Protein AF-A0A1V3X9F3-F1 (afdb_monomer)

Solvent-accessible surface area (backbone atoms only — not comparable to full-atom values): 4296 Å² total; per-residue (Å²): 107,55,84,79,36,71,48,98,90,37,48,35,42,68,73,52,29,66,71,53,42,54,48,52,38,52,58,39,12,52,52,41,31,52,52,54,54,71,71,49,86,61,68,91,75,62,46,71,67,64,75,66,54,68,52,73,65,22,44,52,53,14,48,54,50,53,31,50,74,71,70,57,61,132

Structure (mmCIF, N/CA/C/O backbone):
data_AF-A0A1V3X9F3-F1
#
_entry.id   AF-A0A1V3X9F3-F1
#
loop_
_atom_site.group_PDB
_atom_site.id
_atom_site.type_symbol
_atom_site.label_atom_id
_atom_site.label_alt_id
_atom_site.label_comp_id
_atom_site.label_asym_id
_atom_site.label_entity_id
_atom_site.label_seq_id
_atom_site.pdbx_PDB_ins_code
_atom_site.Cartn_x
_atom_site.Cartn_y
_atom_site.Cartn_z
_atom_site.occupancy
_atom_site.B_iso_or_equiv
_atom_site.auth_seq_id
_atom_site.auth_comp_id
_atom_site.auth_asym_id
_atom_site.auth_atom_id
_atom_site.pdbx_PDB_model_num
ATOM 1 N N . MET A 1 1 ? 10.601 -12.344 -9.587 1.00 62.88 1 MET A N 1
ATOM 2 C CA . MET A 1 1 ? 11.047 -11.174 -8.786 1.00 62.88 1 MET A CA 1
ATOM 3 C C . MET A 1 1 ? 11.513 -10.035 -9.698 1.00 62.88 1 MET A C 1
ATOM 5 O O . MET A 1 1 ? 11.953 -10.298 -10.807 1.00 62.88 1 MET A O 1
ATOM 9 N N . LEU A 1 2 ? 11.447 -8.764 -9.270 1.00 62.06 2 LEU A N 1
ATOM 10 C CA . LEU A 1 2 ? 11.800 -7.605 -10.125 1.00 62.06 2 LEU A CA 1
ATOM 11 C C . LEU A 1 2 ? 13.245 -7.599 -10.645 1.00 62.06 2 LEU A C 1
ATOM 13 O O . LEU A 1 2 ? 13.509 -7.038 -11.704 1.00 62.06 2 LEU A O 1
ATOM 17 N N . HIS A 1 3 ? 14.174 -8.219 -9.917 1.00 62.66 3 HIS A N 1
ATOM 18 C CA . HIS A 1 3 ? 15.561 -8.364 -10.359 1.00 62.66 3 HIS A CA 1
ATOM 19 C C . HIS A 1 3 ? 15.725 -9.404 -11.485 1.00 62.66 3 HIS A C 1
ATOM 21 O O . HIS A 1 3 ? 16.710 -9.364 -12.210 1.00 62.66 3 HIS A O 1
ATOM 27 N N . GLU A 1 4 ? 14.753 -10.303 -11.659 1.00 66.06 4 GLU A N 1
ATOM 28 C CA . GLU A 1 4 ? 14.765 -11.372 -12.670 1.00 66.06 4 GLU A CA 1
ATOM 29 C C . GLU A 1 4 ? 14.075 -10.939 -13.971 1.00 66.06 4 GLU A C 1
ATOM 31 O O . GLU A 1 4 ? 14.138 -11.645 -14.974 1.00 66.06 4 GLU A O 1
ATOM 36 N N . ARG A 1 5 ? 13.396 -9.783 -13.972 1.00 70.94 5 ARG A N 1
ATOM 37 C CA . ARG A 1 5 ? 12.596 -9.315 -15.106 1.00 70.94 5 ARG A CA 1
ATOM 38 C C . ARG A 1 5 ? 13.283 -8.174 -15.839 1.00 70.94 5 ARG A C 1
ATOM 40 O O . ARG A 1 5 ? 13.810 -7.253 -15.223 1.00 70.94 5 ARG A O 1
ATOM 47 N N . THR A 1 6 ? 13.215 -8.192 -17.166 1.00 72.38 6 THR A N 1
ATOM 48 C CA . THR A 1 6 ? 13.718 -7.117 -18.029 1.00 72.38 6 THR A CA 1
ATOM 49 C C . THR A 1 6 ? 12.547 -6.359 -18.652 1.00 72.38 6 THR A C 1
ATOM 51 O O . THR A 1 6 ? 11.655 -6.958 -19.244 1.00 72.38 6 THR A O 1
ATOM 54 N N . LEU A 1 7 ? 12.553 -5.031 -18.546 1.00 71.12 7 LEU A N 1
ATOM 55 C CA . LEU A 1 7 ? 11.613 -4.126 -19.208 1.00 71.12 7 LEU A CA 1
ATOM 56 C C . LEU A 1 7 ? 12.415 -3.203 -20.122 1.00 71.12 7 LEU A C 1
ATOM 58 O O . LEU A 1 7 ? 13.426 -2.649 -19.708 1.00 71.12 7 LEU A O 1
ATOM 62 N N . ARG A 1 8 ? 11.993 -3.035 -21.381 1.00 71.31 8 ARG A N 1
ATOM 63 C CA . ARG A 1 8 ? 12.668 -2.143 -22.351 1.00 71.31 8 ARG A CA 1
AT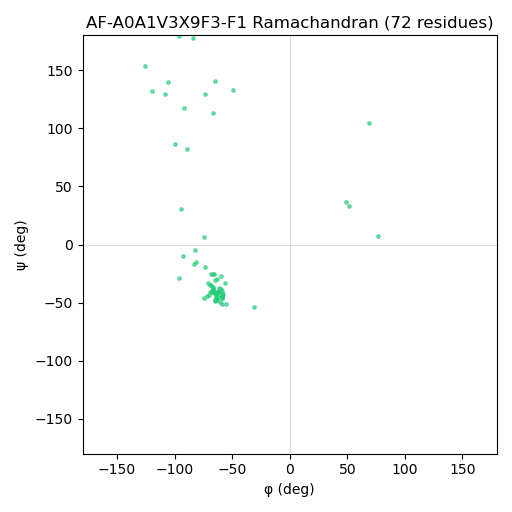OM 64 C C . ARG A 1 8 ? 14.199 -2.345 -22.424 1.00 71.31 8 ARG A C 1
ATOM 66 O O . ARG A 1 8 ? 14.948 -1.382 -22.552 1.00 71.31 8 ARG A O 1
ATOM 73 N N . GLY A 1 9 ? 14.663 -3.592 -22.298 1.00 77.44 9 GLY A N 1
ATOM 74 C CA . GLY A 1 9 ? 16.089 -3.945 -22.353 1.00 77.44 9 GLY A CA 1
ATOM 75 C C . GLY A 1 9 ? 16.907 -3.639 -21.091 1.00 77.44 9 GLY A C 1
ATOM 76 O O . GLY A 1 9 ? 18.124 -3.790 -21.122 1.00 77.44 9 GLY A O 1
ATOM 77 N N . ARG A 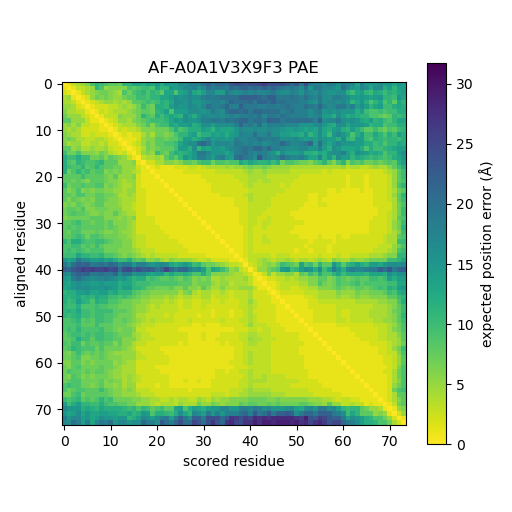1 10 ? 16.280 -3.225 -19.982 1.00 72.81 10 ARG A N 1
ATOM 78 C CA . ARG A 1 10 ? 16.941 -2.993 -18.685 1.00 72.81 10 ARG A CA 1
ATOM 79 C C . ARG A 1 10 ? 16.260 -3.796 -17.574 1.00 72.81 10 ARG A C 1
ATOM 81 O O . ARG A 1 10 ? 15.070 -4.090 -17.705 1.00 72.81 10 ARG A O 1
ATOM 88 N N . PRO A 1 11 ? 16.959 -4.157 -16.484 1.00 75.62 11 PRO A N 1
ATOM 89 C CA . PRO A 1 11 ? 16.315 -4.746 -15.315 1.00 75.62 11 PRO A CA 1
ATOM 90 C C . PRO A 1 11 ? 15.107 -3.906 -14.882 1.00 75.62 11 PRO A C 1
ATOM 92 O O . PRO A 1 11 ? 15.188 -2.680 -14.798 1.00 75.62 11 PRO A O 1
ATOM 95 N N . ALA A 1 12 ? 13.973 -4.551 -14.620 1.00 73.06 12 ALA A N 1
ATOM 96 C CA . ALA A 1 12 ? 12.733 -3.893 -14.212 1.00 73.06 12 ALA A CA 1
ATOM 97 C C . ALA A 1 12 ? 12.943 -3.030 -12.957 1.00 73.06 12 ALA A C 1
ATOM 99 O O . ALA A 1 12 ? 12.370 -1.947 -12.823 1.00 73.06 12 ALA A O 1
ATOM 100 N N . LEU A 1 13 ? 13.849 -3.488 -12.095 1.00 70.12 13 LEU A N 1
ATOM 101 C CA . LEU A 1 13 ? 14.330 -2.790 -10.917 1.00 70.12 13 LEU A CA 1
ATOM 102 C C . LEU A 1 13 ? 14.974 -1.419 -11.226 1.00 70.12 13 LEU A C 1
ATOM 104 O O . LEU A 1 13 ? 14.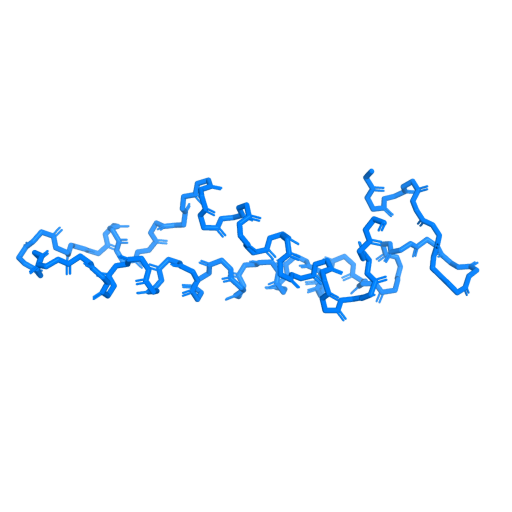705 -0.447 -10.520 1.00 70.12 13 LEU A O 1
ATOM 108 N N . ASP A 1 14 ? 15.751 -1.299 -12.308 1.00 70.12 14 ASP A N 1
ATOM 109 C CA . ASP A 1 14 ? 16.398 -0.039 -12.717 1.00 70.12 14 ASP A CA 1
ATOM 110 C C . ASP A 1 14 ? 15.383 0.994 -13.209 1.00 70.12 14 ASP A C 1
ATOM 112 O O . ASP A 1 14 ? 15.550 2.201 -13.015 1.00 70.12 14 ASP A O 1
ATOM 116 N N . ILE A 1 15 ? 14.324 0.517 -13.864 1.00 69.06 15 ILE A N 1
ATOM 117 C CA . ILE A 1 15 ? 13.257 1.363 -14.401 1.00 69.06 15 ILE A CA 1
ATOM 118 C C . ILE A 1 15 ? 12.374 1.873 -13.273 1.00 69.06 15 ILE A C 1
ATOM 120 O O . ILE A 1 15 ? 12.106 3.074 -13.197 1.00 69.06 15 ILE A O 1
ATOM 124 N N . ALA A 1 16 ? 11.980 0.984 -12.362 1.00 68.81 16 ALA A N 1
ATOM 125 C CA . ALA A 1 16 ? 11.247 1.379 -11.172 1.00 68.81 16 ALA A CA 1
ATOM 126 C C . ALA A 1 16 ? 12.099 2.327 -10.311 1.00 68.81 16 ALA A C 1
ATOM 128 O O . ALA A 1 16 ? 11.598 3.326 -9.808 1.00 68.81 16 ALA A O 1
ATOM 129 N N . GLY A 1 17 ? 13.414 2.088 -10.245 1.00 74.00 17 GLY A N 1
ATOM 130 C CA . GLY A 1 17 ? 14.364 2.811 -9.412 1.00 74.00 17 GLY A CA 1
ATOM 131 C C . GLY A 1 17 ? 14.112 2.487 -7.947 1.00 74.00 17 GLY A C 1
ATOM 132 O O . GLY A 1 17 ? 13.166 3.008 -7.378 1.00 74.00 17 GLY A O 1
ATOM 133 N N . ASN A 1 18 ? 14.948 1.653 -7.327 1.00 78.62 18 ASN A N 1
ATOM 134 C CA . ASN A 1 18 ? 14.773 1.085 -5.976 1.00 78.62 18 ASN A CA 1
ATOM 135 C C . ASN A 1 18 ? 14.026 1.964 -4.958 1.00 78.62 18 ASN A C 1
ATOM 137 O O . ASN A 1 18 ? 13.024 1.535 -4.394 1.00 78.62 18 ASN A O 1
ATOM 141 N N . GLY A 1 19 ? 14.468 3.211 -4.757 1.00 86.69 19 GLY A N 1
ATOM 142 C CA . GLY A 1 19 ? 13.816 4.132 -3.821 1.00 86.69 19 GLY A CA 1
ATOM 143 C C . GLY A 1 19 ? 12.443 4.639 -4.282 1.00 86.69 19 GLY A C 1
ATOM 144 O O . GLY A 1 19 ? 11.565 4.865 -3.460 1.00 86.69 19 GLY A O 1
ATOM 145 N N . ARG A 1 20 ? 12.226 4.811 -5.592 1.00 87.31 20 ARG A N 1
ATOM 146 C CA . ARG A 1 20 ? 10.902 5.110 -6.159 1.00 87.31 20 ARG A CA 1
ATOM 147 C C . ARG A 1 20 ? 9.968 3.913 -6.068 1.00 87.31 20 ARG A C 1
ATOM 149 O O . ARG A 1 20 ? 8.840 4.113 -5.648 1.00 87.31 20 ARG A O 1
ATOM 156 N N . TYR A 1 21 ? 10.447 2.711 -6.377 1.00 87.56 21 TYR A N 1
ATOM 157 C CA . TYR A 1 21 ? 9.657 1.492 -6.218 1.00 87.56 21 TYR A CA 1
ATOM 158 C C . TYR A 1 21 ? 9.206 1.290 -4.768 1.00 87.56 21 TYR A C 1
ATOM 160 O O . TYR A 1 21 ? 8.019 1.124 -4.514 1.00 87.56 21 TYR A O 1
ATOM 168 N N . ALA A 1 22 ? 10.141 1.364 -3.815 1.00 90.38 22 ALA A N 1
ATOM 169 C CA . ALA A 1 22 ? 9.829 1.207 -2.398 1.00 90.38 22 ALA A CA 1
ATOM 170 C C . ALA A 1 22 ? 8.807 2.250 -1.921 1.00 90.38 22 ALA A C 1
ATOM 172 O O . ALA A 1 22 ? 7.843 1.897 -1.253 1.00 90.38 22 ALA A O 1
ATOM 173 N N . ARG A 1 23 ? 8.972 3.518 -2.321 1.00 93.50 23 ARG A N 1
ATOM 174 C CA . ARG A 1 23 ? 8.012 4.575 -1.985 1.00 93.50 23 ARG A CA 1
ATOM 175 C C . ARG A 1 23 ? 6.636 4.324 -2.602 1.00 93.50 23 ARG A C 1
ATOM 177 O O . ARG A 1 23 ? 5.655 4.411 -1.887 1.00 93.50 23 ARG A O 1
ATOM 184 N N . GLN A 1 24 ? 6.574 3.957 -3.884 1.00 93.19 24 GLN A N 1
ATOM 185 C CA . GLN A 1 24 ? 5.312 3.651 -4.567 1.00 93.19 24 GLN A CA 1
ATOM 186 C C . GLN A 1 24 ? 4.564 2.500 -3.892 1.00 93.19 24 GLN A C 1
ATOM 188 O O . GLN A 1 24 ? 3.344 2.552 -3.790 1.00 93.19 24 GLN A O 1
ATOM 193 N N . LEU A 1 25 ? 5.282 1.475 -3.421 1.00 95.00 25 LEU A N 1
ATOM 194 C CA . LEU A 1 25 ? 4.673 0.392 -2.655 1.00 95.00 25 LEU A CA 1
ATOM 195 C C . LEU A 1 25 ? 4.081 0.883 -1.335 1.00 95.00 25 LEU A C 1
ATOM 197 O O . LEU A 1 25 ? 2.948 0.533 -1.034 1.00 95.00 25 LEU A O 1
ATOM 201 N N . VAL A 1 26 ? 4.831 1.675 -0.562 1.00 96.88 26 VAL A N 1
ATOM 202 C CA . VAL A 1 26 ? 4.356 2.192 0.731 1.00 96.88 26 VAL A CA 1
ATOM 203 C C . VAL A 1 26 ? 3.164 3.128 0.534 1.00 96.88 26 VAL A C 1
ATOM 205 O O . VAL A 1 26 ? 2.139 2.917 1.164 1.00 96.88 26 VAL A O 1
ATOM 208 N N . GLU A 1 27 ? 3.249 4.079 -0.399 1.00 97.44 27 GLU A N 1
ATOM 209 C CA . GLU A 1 27 ? 2.155 5.009 -0.721 1.00 97.44 27 GLU A CA 1
ATOM 210 C C . GLU A 1 27 ? 0.885 4.262 -1.164 1.00 97.44 27 GLU A C 1
ATOM 212 O O . GLU A 1 27 ? -0.220 4.597 -0.742 1.00 97.44 27 GLU A O 1
ATOM 217 N N . ALA A 1 28 ? 1.020 3.225 -1.999 1.00 97.75 28 ALA A N 1
ATOM 218 C CA . ALA A 1 28 ? -0.119 2.404 -2.402 1.00 97.75 28 ALA A CA 1
ATOM 219 C C . ALA A 1 28 ? -0.681 1.596 -1.221 1.00 97.75 28 ALA A C 1
ATOM 221 O O . ALA A 1 28 ? -1.895 1.498 -1.067 1.00 97.75 28 ALA A O 1
ATOM 222 N N . ALA A 1 29 ? 0.176 1.042 -0.364 1.00 98.25 29 ALA A N 1
ATOM 223 C CA . ALA A 1 29 ? -0.260 0.266 0.791 1.00 98.25 29 ALA A CA 1
ATOM 224 C C . ALA A 1 29 ? -0.959 1.134 1.850 1.00 98.25 29 ALA A C 1
ATOM 226 O O . ALA A 1 29 ? -1.942 0.690 2.437 1.00 98.25 29 ALA A O 1
ATOM 227 N N . GLU A 1 30 ? -0.529 2.385 2.037 1.00 98.06 30 GLU A N 1
ATOM 228 C CA . GLU A 1 30 ? -1.244 3.380 2.847 1.00 98.06 30 GLU A CA 1
ATOM 229 C C . GLU A 1 30 ? -2.662 3.617 2.308 1.00 98.06 30 GLU A C 1
ATOM 231 O O . GLU A 1 30 ? -3.617 3.587 3.079 1.00 98.06 30 GLU A O 1
ATOM 236 N N . GLN A 1 31 ? -2.832 3.746 0.987 1.00 97.75 31 GLN A N 1
ATOM 237 C CA . GLN A 1 31 ? -4.161 3.902 0.377 1.00 97.75 31 GLN A CA 1
ATOM 238 C C . GLN A 1 31 ? -5.066 2.683 0.615 1.00 97.75 31 GLN A C 1
ATOM 240 O O . GLN A 1 31 ? -6.256 2.842 0.895 1.00 97.75 31 GLN A O 1
ATOM 245 N N . TYR A 1 32 ? -4.524 1.465 0.519 1.00 97.62 32 TYR A N 1
ATOM 246 C CA . TYR A 1 32 ? -5.290 0.244 0.791 1.00 97.62 32 TYR A CA 1
ATOM 247 C C . TYR A 1 32 ? -5.638 0.090 2.273 1.00 97.62 32 TYR A C 1
ATOM 249 O O . TYR A 1 32 ? -6.787 -0.238 2.578 1.00 97.62 32 TYR A O 1
ATOM 257 N N . ARG A 1 33 ? -4.707 0.408 3.185 1.00 96.19 33 ARG A N 1
ATOM 258 C CA . ARG A 1 33 ? -4.988 0.497 4.625 1.00 96.19 33 ARG A CA 1
ATOM 259 C C . ARG A 1 33 ? -6.140 1.465 4.873 1.00 96.19 33 ARG A C 1
ATOM 261 O O . ARG A 1 33 ? -7.103 1.097 5.537 1.00 96.19 33 ARG A O 1
ATOM 268 N N . ASP A 1 34 ? -6.067 2.673 4.323 1.00 95.12 34 ASP A N 1
ATOM 269 C CA . ASP A 1 34 ? -7.076 3.710 4.541 1.00 95.12 34 ASP A CA 1
ATOM 270 C C . ASP A 1 34 ? -8.448 3.271 4.018 1.00 95.12 34 ASP A C 1
ATOM 272 O O . ASP A 1 34 ? -9.456 3.442 4.702 1.00 95.12 34 ASP A O 1
ATOM 276 N N . MET A 1 35 ? -8.499 2.625 2.849 1.00 94.44 35 MET A N 1
ATOM 277 C CA . MET A 1 35 ? -9.749 2.095 2.304 1.00 94.44 35 MET A CA 1
ATOM 278 C C . MET A 1 35 ? -10.307 0.937 3.143 1.00 94.44 35 MET A C 1
ATOM 280 O O . MET A 1 35 ? -11.513 0.886 3.384 1.00 94.44 35 MET A O 1
ATOM 284 N N . ARG A 1 36 ? -9.448 0.039 3.639 1.00 93.25 36 ARG A N 1
ATOM 285 C CA . ARG A 1 36 ? -9.834 -1.046 4.553 1.00 93.25 36 ARG A CA 1
ATOM 286 C C . ARG A 1 36 ? -10.394 -0.502 5.867 1.00 93.25 36 ARG A C 1
ATOM 288 O O . ARG A 1 36 ? -11.418 -0.991 6.334 1.00 93.25 36 ARG A O 1
ATOM 295 N N . LEU A 1 37 ? -9.741 0.498 6.459 1.00 93.00 37 LEU A N 1
ATOM 296 C CA . LEU A 1 37 ? -10.194 1.134 7.699 1.00 93.00 37 LEU A CA 1
ATOM 297 C C . LEU A 1 37 ? -11.502 1.905 7.488 1.00 93.00 37 LEU A C 1
ATOM 299 O O . LEU A 1 37 ? -12.397 1.800 8.318 1.00 93.00 37 LEU A O 1
ATOM 303 N N . ALA A 1 38 ? -11.662 2.592 6.353 1.00 91.19 38 ALA A N 1
ATOM 304 C CA . ALA A 1 38 ? -12.895 3.303 6.005 1.00 91.19 38 ALA A CA 1
ATOM 305 C C . ALA A 1 38 ? -14.103 2.373 5.778 1.00 91.19 38 ALA A C 1
ATOM 307 O O . ALA A 1 38 ? -15.245 2.802 5.925 1.00 91.19 38 ALA A O 1
ATOM 308 N N . GLN A 1 39 ? -13.868 1.109 5.411 1.00 88.31 39 GLN A N 1
ATOM 309 C CA . GLN A 1 39 ? -14.912 0.080 5.316 1.00 88.31 39 GLN A CA 1
ATOM 310 C C . GLN A 1 39 ? -15.256 -0.549 6.679 1.00 88.31 39 GLN A C 1
ATOM 312 O O . GLN A 1 39 ? -16.285 -1.217 6.801 1.00 88.31 39 GLN A O 1
ATOM 317 N N . GLY A 1 40 ? -14.415 -0.347 7.698 1.00 77.50 40 GLY A N 1
ATOM 318 C CA . GLY A 1 40 ? -14.690 -0.739 9.076 1.00 77.50 40 GLY A CA 1
ATOM 319 C C . GLY A 1 40 ? -15.732 0.184 9.706 1.00 77.50 40 GLY A C 1
ATOM 320 O O . GLY A 1 40 ? -15.617 1.401 9.642 1.00 77.50 40 GLY A O 1
ATOM 321 N N . ILE A 1 41 ? -16.771 -0.395 10.310 1.00 68.56 41 ILE A N 1
ATOM 322 C CA . ILE A 1 41 ? -17.906 0.368 10.864 1.00 68.56 41 ILE A CA 1
ATOM 323 C C . ILE A 1 41 ? -17.598 0.909 12.278 1.00 68.56 41 ILE A C 1
ATOM 325 O O . ILE A 1 41 ? -18.268 1.823 12.752 1.00 68.56 41 ILE A O 1
ATOM 329 N N . ASP A 1 42 ? -16.571 0.380 12.946 1.00 83.50 42 ASP A N 1
ATOM 330 C CA . ASP A 1 42 ? -16.260 0.676 14.347 1.00 83.50 42 ASP A CA 1
ATOM 331 C C . ASP A 1 42 ? -15.136 1.721 14.480 1.00 83.50 42 ASP A C 1
ATOM 333 O O . ASP A 1 42 ? -13.955 1.393 14.611 1.00 83.50 42 ASP A O 1
ATOM 337 N N . ILE A 1 43 ? -15.528 2.998 14.447 1.00 84.12 43 ILE A N 1
ATOM 338 C CA . ILE A 1 43 ? -14.638 4.152 14.664 1.00 84.12 43 ILE A CA 1
ATOM 339 C C . ILE A 1 43 ? -14.082 4.168 16.096 1.00 84.12 43 ILE A C 1
ATOM 341 O O . ILE A 1 43 ? -12.970 4.643 16.315 1.00 84.12 43 ILE A O 1
ATOM 345 N N . GLU A 1 44 ? -14.827 3.649 17.074 1.00 86.69 44 GLU A N 1
ATOM 346 C CA . GLU A 1 44 ? -14.415 3.640 18.481 1.00 86.69 44 GLU A CA 1
ATOM 347 C C . GLU A 1 44 ? -13.219 2.706 18.715 1.00 86.69 44 GLU A C 1
ATOM 349 O O . GLU A 1 44 ? -12.417 2.943 19.619 1.00 86.69 44 GLU A O 1
ATOM 354 N N . SER A 1 45 ? -13.056 1.695 17.858 1.00 84.12 45 SER A N 1
ATOM 355 C CA . SER A 1 45 ? -11.896 0.795 17.834 1.00 84.12 45 SER A CA 1
ATOM 356 C C . SER A 1 45 ? -10.662 1.336 17.087 1.00 84.12 45 SER A C 1
ATOM 358 O O . SER A 1 45 ? -9.619 0.676 17.070 1.00 84.12 45 SER A O 1
ATOM 360 N N . LEU A 1 46 ? -10.755 2.512 16.452 1.00 89.94 46 LEU A N 1
ATOM 361 C CA . LEU A 1 46 ? -9.721 3.058 15.569 1.00 89.94 46 LEU A CA 1
ATOM 362 C C . LEU A 1 46 ? -8.698 3.915 16.336 1.00 89.94 46 LEU A C 1
ATOM 364 O O . LEU A 1 46 ? -8.778 5.144 16.368 1.00 89.94 46 LEU A O 1
ATOM 368 N N . ASP A 1 47 ? -7.724 3.259 16.962 1.00 91.44 47 ASP A N 1
ATOM 369 C CA . ASP A 1 47 ? -6.617 3.924 17.655 1.00 91.44 47 ASP A CA 1
ATOM 370 C C . ASP A 1 47 ? -5.449 4.310 16.720 1.00 91.44 47 ASP A C 1
ATOM 372 O O . ASP A 1 47 ? -5.448 4.057 15.511 1.00 91.44 47 ASP A O 1
ATOM 376 N N . VAL A 1 48 ? -4.436 4.970 17.292 1.00 93.88 48 VAL A N 1
ATOM 377 C CA . VAL A 1 48 ? -3.249 5.435 16.554 1.00 93.88 48 VAL A CA 1
ATOM 378 C C . VAL A 1 48 ? -2.477 4.271 15.935 1.00 93.88 48 VAL A C 1
ATOM 380 O O . VAL A 1 48 ? -2.031 4.388 14.794 1.00 93.88 48 VAL A O 1
ATOM 383 N N . ASP A 1 49 ? -2.351 3.152 16.649 1.00 93.44 49 ASP A N 1
ATOM 384 C CA . ASP A 1 49 ? -1.609 1.989 16.166 1.00 93.44 49 ASP A CA 1
ATOM 385 C C . ASP A 1 49 ? -2.303 1.401 14.929 1.00 93.44 49 ASP A C 1
ATOM 387 O O . ASP A 1 49 ? -1.658 1.129 13.914 1.00 93.44 49 ASP A O 1
ATOM 391 N N . ARG A 1 50 ? -3.638 1.305 14.952 1.00 91.06 50 ARG A N 1
ATOM 392 C CA . ARG A 1 50 ? -4.446 0.844 13.814 1.00 91.06 50 ARG A CA 1
ATOM 393 C C . ARG A 1 50 ? -4.413 1.788 12.623 1.00 91.06 50 ARG A C 1
ATOM 395 O O . ARG A 1 50 ? -4.387 1.312 11.490 1.00 91.06 50 ARG A O 1
ATOM 402 N N . LEU A 1 51 ? -4.386 3.099 12.857 1.00 93.19 51 LEU A N 1
ATOM 403 C CA . LEU A 1 51 ? -4.247 4.099 11.793 1.00 93.19 51 LEU A CA 1
ATOM 404 C C . LEU A 1 51 ? -2.880 4.039 11.101 1.00 93.19 51 LEU A C 1
ATOM 406 O O . LEU A 1 51 ? -2.756 4.457 9.953 1.00 93.19 51 LEU A O 1
ATOM 410 N N . GLN A 1 52 ? -1.851 3.536 11.780 1.00 95.00 52 GLN A N 1
ATOM 411 C CA . GLN A 1 52 ? -0.493 3.460 11.245 1.00 95.00 52 GLN A CA 1
ATOM 412 C C . GLN A 1 52 ? -0.176 2.095 10.628 1.00 95.00 52 GLN A C 1
ATOM 414 O O . GLN A 1 52 ? 0.611 2.024 9.683 1.00 95.00 52 GLN A O 1
ATOM 419 N N . GLU A 1 53 ? -0.803 1.023 11.115 1.00 95.94 53 GLU A N 1
ATOM 420 C CA . GLU A 1 53 ? -0.522 -0.349 10.702 1.00 95.94 53 GLU A CA 1
ATOM 421 C C . GLU A 1 53 ? -0.913 -0.625 9.240 1.00 95.94 53 GLU A C 1
ATOM 423 O O . GLU A 1 53 ? -2.089 -0.703 8.879 1.00 95.94 53 GLU A O 1
ATOM 428 N N . ILE A 1 54 ? 0.103 -0.862 8.408 1.00 97.62 54 ILE A N 1
ATOM 429 C CA . ILE A 1 54 ? -0.033 -1.494 7.094 1.00 97.62 54 ILE A CA 1
ATOM 430 C C . ILE A 1 54 ? 0.170 -2.997 7.287 1.00 97.62 54 ILE A C 1
ATOM 432 O O . ILE A 1 54 ? 1.250 -3.433 7.695 1.00 97.62 54 ILE A O 1
ATOM 436 N N . ASN A 1 55 ? -0.850 -3.797 6.986 1.00 96.44 55 ASN A N 1
ATOM 437 C CA . ASN A 1 55 ? -0.769 -5.247 7.134 1.00 96.44 55 ASN A CA 1
ATOM 438 C C . ASN A 1 55 ? -0.406 -5.946 5.808 1.00 96.44 55 ASN A C 1
ATOM 440 O O . ASN A 1 55 ? -0.231 -5.327 4.757 1.00 96.44 55 ASN A O 1
ATOM 444 N N . GLY A 1 56 ? -0.289 -7.276 5.850 1.00 97.31 56 GLY A N 1
ATOM 445 C CA . GLY A 1 56 ? 0.076 -8.070 4.674 1.00 97.31 56 GLY A CA 1
ATOM 446 C C . GLY A 1 56 ? -0.932 -8.003 3.518 1.00 97.31 56 GLY A C 1
ATOM 447 O O . GLY A 1 56 ? -0.519 -8.109 2.366 1.00 97.31 56 GLY A O 1
ATOM 448 N N . ALA A 1 57 ? -2.223 -7.806 3.799 1.00 96.81 57 ALA A N 1
ATOM 449 C CA . ALA A 1 57 ? -3.246 -7.677 2.762 1.00 96.81 57 ALA A CA 1
ATOM 450 C C . ALA A 1 57 ? -3.116 -6.335 2.028 1.00 96.81 57 ALA A C 1
ATOM 452 O O . ALA A 1 57 ? -3.098 -6.317 0.799 1.00 96.81 57 ALA A O 1
ATOM 453 N N . ASP A 1 58 ? -2.913 -5.243 2.772 1.00 97.88 58 ASP A N 1
ATOM 454 C CA . ASP A 1 58 ? -2.675 -3.913 2.199 1.00 97.88 58 ASP A CA 1
ATOM 455 C C . ASP A 1 58 ? -1.438 -3.932 1.279 1.00 97.88 58 ASP A C 1
ATOM 457 O O . ASP A 1 58 ? -1.461 -3.413 0.161 1.00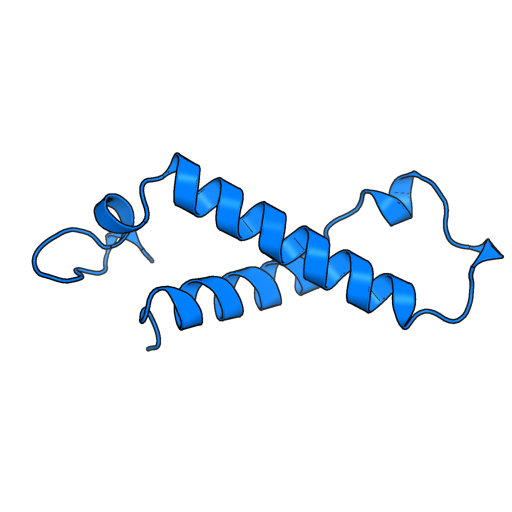 97.88 58 ASP A O 1
ATOM 461 N N . MET A 1 59 ? -0.367 -4.607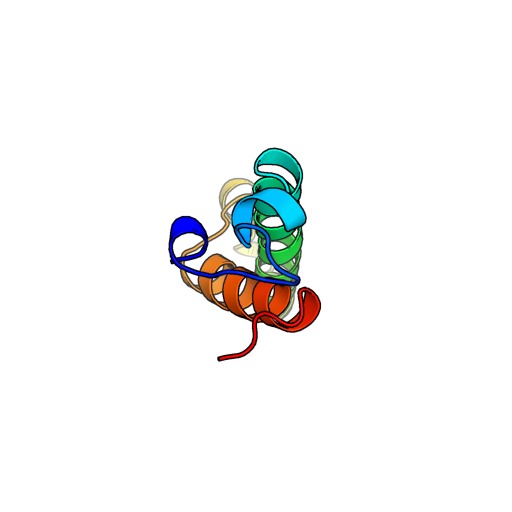 1.717 1.00 97.56 59 MET A N 1
ATOM 462 C CA . MET A 1 59 ? 0.854 -4.779 0.924 1.00 97.56 59 MET A CA 1
ATOM 463 C C . MET A 1 59 ? 0.655 -5.646 -0.323 1.00 97.56 59 MET A C 1
ATOM 465 O O . MET A 1 59 ? 1.248 -5.355 -1.362 1.00 97.56 59 MET A O 1
ATOM 469 N N . ALA A 1 60 ? -0.140 -6.715 -0.245 1.00 96.75 60 ALA A N 1
ATOM 470 C CA . ALA A 1 60 ? -0.402 -7.584 -1.391 1.00 96.75 60 ALA A CA 1
ATOM 471 C C . ALA A 1 60 ? -1.145 -6.830 -2.506 1.00 96.75 60 ALA A C 1
ATOM 473 O O . ALA A 1 60 ? -0.727 -6.872 -3.667 1.00 96.75 60 ALA A O 1
ATOM 474 N N . GLU A 1 61 ? -2.183 -6.077 -2.138 1.00 97.50 61 GLU A N 1
ATOM 475 C CA . GLU A 1 61 ? -2.938 -5.221 -3.058 1.00 97.50 61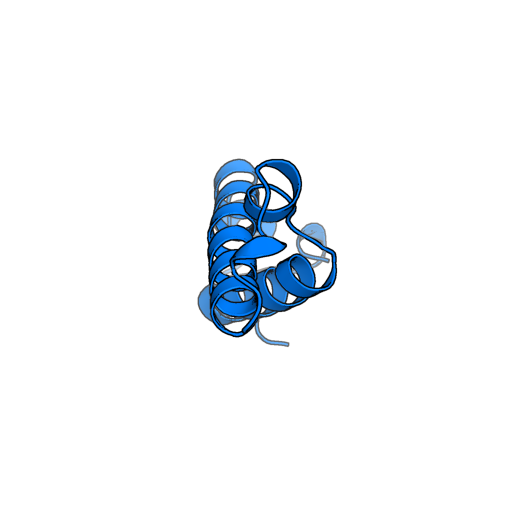 GLU A CA 1
ATOM 476 C C . GLU A 1 61 ? -2.057 -4.108 -3.647 1.00 97.50 61 GLU A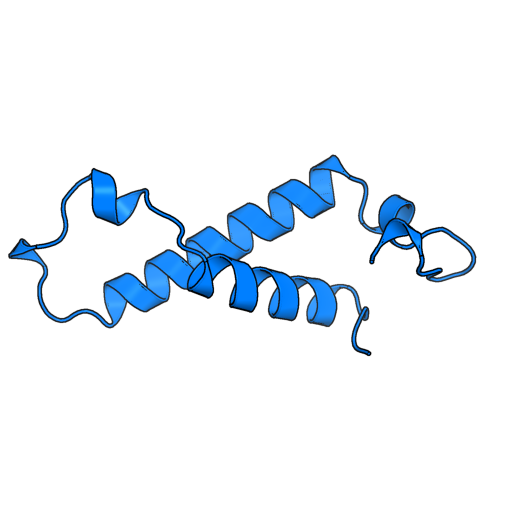 C 1
ATOM 478 O O . GLU A 1 61 ? -2.055 -3.870 -4.859 1.00 97.50 61 GLU A O 1
ATOM 483 N N . ALA A 1 62 ? -1.217 -3.481 -2.818 1.00 96.50 62 ALA A N 1
ATOM 484 C CA . ALA A 1 62 ? -0.258 -2.475 -3.261 1.00 96.50 62 ALA A CA 1
ATOM 485 C C . ALA A 1 62 ? 0.727 -3.016 -4.307 1.00 96.50 62 ALA A C 1
ATOM 487 O O . ALA A 1 62 ? 0.951 -2.374 -5.335 1.00 96.50 62 ALA A O 1
ATOM 488 N N . ILE A 1 63 ? 1.293 -4.207 -4.083 1.00 93.88 63 ILE A N 1
ATOM 489 C CA . 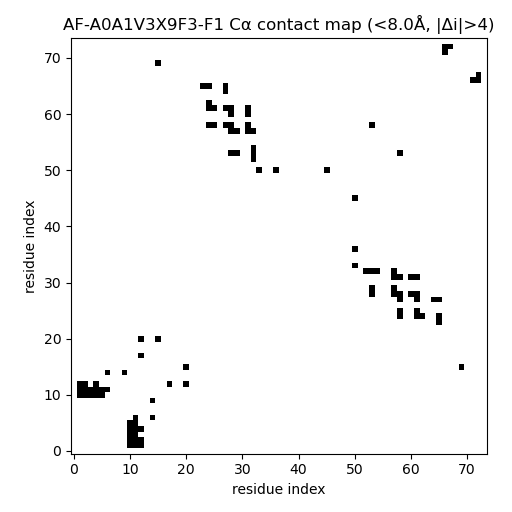ILE A 1 63 ? 2.206 -4.857 -5.033 1.00 93.88 63 ILE A CA 1
ATOM 490 C C . ILE A 1 63 ? 1.496 -5.102 -6.366 1.00 93.88 63 ILE A C 1
ATOM 492 O O . ILE A 1 63 ? 2.024 -4.716 -7.413 1.00 93.88 63 ILE A O 1
ATOM 496 N N . ALA A 1 64 ? 0.296 -5.687 -6.333 1.00 93.50 64 ALA A N 1
ATOM 497 C CA . ALA A 1 64 ? -0.486 -5.957 -7.536 1.00 93.50 64 ALA A CA 1
ATOM 498 C C . ALA A 1 64 ? -0.796 -4.666 -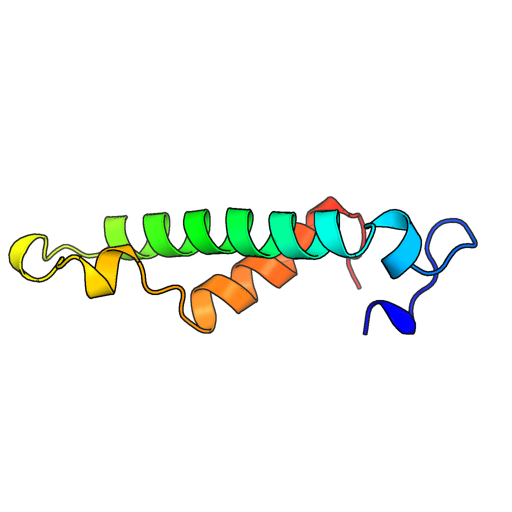8.317 1.00 93.50 64 ALA A C 1
ATOM 500 O O . ALA A 1 64 ? -0.605 -4.609 -9.536 1.00 93.50 64 ALA A O 1
ATOM 501 N N . SER A 1 65 ? -1.204 -3.606 -7.615 1.00 93.88 65 SER A N 1
ATOM 502 C CA . SER A 1 65 ? -1.529 -2.299 -8.193 1.00 93.88 65 SER A CA 1
ATOM 503 C C . SER A 1 65 ? -0.313 -1.604 -8.816 1.00 93.88 65 SER A C 1
ATOM 505 O O . SER A 1 65 ? -0.348 -1.190 -9.981 1.00 93.88 65 SER A O 1
ATOM 507 N N . VAL A 1 66 ? 0.810 -1.540 -8.095 1.00 91.38 66 VAL A N 1
ATOM 508 C CA . VAL A 1 66 ? 2.051 -0.922 -8.588 1.00 91.38 66 VAL A CA 1
ATOM 509 C C . VAL A 1 66 ? 2.604 -1.695 -9.783 1.00 91.38 66 VAL A C 1
ATOM 511 O O . VAL A 1 66 ? 2.998 -1.090 -10.782 1.00 91.38 66 VAL A O 1
ATOM 514 N N . HIS A 1 67 ? 2.598 -3.030 -9.738 1.00 89.50 67 HIS A N 1
ATOM 515 C CA . HIS A 1 67 ? 3.043 -3.849 -10.869 1.00 89.50 67 HIS A CA 1
ATOM 516 C C . HIS A 1 67 ? 2.135 -3.653 -12.082 1.00 89.50 67 HIS A C 1
ATOM 518 O O . HIS A 1 67 ? 2.633 -3.496 -13.198 1.00 89.50 67 HIS A O 1
ATOM 524 N N . ALA A 1 68 ? 0.819 -3.569 -11.881 1.00 86.81 68 ALA A N 1
ATOM 525 C CA . ALA A 1 68 ? -0.114 -3.248 -12.950 1.00 86.81 68 ALA A CA 1
ATOM 526 C C . ALA A 1 68 ? 0.186 -1.887 -13.601 1.00 86.81 68 ALA A C 1
ATOM 528 O O . ALA A 1 68 ? 0.236 -1.802 -14.829 1.00 86.81 68 ALA A O 1
ATOM 529 N N . HIS A 1 69 ? 0.434 -0.847 -12.801 1.00 84.25 69 HIS A N 1
ATOM 530 C CA . HIS A 1 69 ? 0.723 0.504 -13.290 1.00 84.25 69 HIS A CA 1
ATOM 531 C C . HIS A 1 69 ? 2.053 0.594 -14.050 1.00 84.25 69 HIS A C 1
ATOM 533 O O . HIS A 1 69 ? 2.159 1.280 -15.066 1.00 84.25 69 HIS A O 1
ATOM 539 N N . LEU A 1 70 ? 3.069 -0.144 -13.603 1.00 81.00 70 LEU A N 1
ATOM 540 C CA . LEU A 1 70 ? 4.371 -0.200 -14.267 1.00 81.00 70 LEU A CA 1
ATOM 541 C C . LEU A 1 70 ? 4.353 -1.036 -15.565 1.00 81.00 70 LEU A C 1
ATOM 543 O O . LEU A 1 70 ? 5.411 -1.266 -16.156 1.00 81.00 70 LEU A O 1
ATOM 547 N N . ASN A 1 71 ? 3.173 -1.490 -16.018 1.00 70.31 71 ASN A N 1
ATOM 548 C CA . ASN A 1 71 ? 2.999 -2.477 -17.088 1.00 70.31 71 ASN A CA 1
ATOM 549 C C . ASN A 1 71 ? 3.834 -3.743 -16.844 1.00 70.31 71 ASN A C 1
ATOM 551 O O . ASN A 1 71 ? 4.310 -4.397 -17.769 1.00 70.31 71 ASN A O 1
ATOM 555 N N . MET A 1 72 ? 4.002 -4.087 -15.571 1.00 64.44 72 MET A N 1
ATOM 556 C CA . MET A 1 72 ? 4.615 -5.317 -15.098 1.00 64.44 72 MET A CA 1
ATOM 557 C C . MET A 1 72 ? 3.545 -6.379 -14.825 1.00 64.44 72 MET A C 1
ATOM 559 O O . MET A 1 72 ? 3.741 -7.233 -13.964 1.00 64.44 72 MET A O 1
ATOM 563 N N . ARG A 1 73 ? 2.428 -6.370 -15.558 1.00 52.91 73 ARG A N 1
ATOM 564 C CA . ARG A 1 73 ? 1.467 -7.482 -15.515 1.00 52.91 73 ARG A CA 1
ATOM 565 C C . ARG A 1 73 ? 2.137 -8.741 -16.070 1.00 52.91 73 ARG A C 1
ATOM 567 O O . ARG A 1 73 ? 2.984 -8.619 -16.960 1.00 52.91 73 ARG A O 1
ATOM 574 N N . GLU A 1 74 ? 1.867 -9.885 -15.448 1.00 52.94 74 GLU A N 1
ATOM 575 C CA . GLU A 1 74 ? 2.346 -11.203 -15.894 1.00 52.94 74 GLU A CA 1
ATOM 576 C C . GLU A 1 74 ? 1.960 -11.485 -17.349 1.00 52.94 74 GLU A C 1
ATOM 578 O O . GLU A 1 74 ? 0.843 -11.087 -17.756 1.00 52.94 74 GLU A O 1
#

Organism: Mycobacterium kansasii (NCBI:txid1768)

Radius of gyration: 15.0 Å; Cα contacts (8 Å, |Δi|>4): 53; chains: 1; bounding box: 35×17×41 Å

Sequence (74 aa):
MLHERTLRGRPALDIAGNGRYARQLVEAAEQYRDMRLAQGIDIESLDVDRLQEINGADMAEAIASVHAHLNMRE

pLDDT: mean 85.07, std 12.35, range [52.91, 98.25]

InterPro domains:
  IPR041627 CbbX, AAA lid domain [PF17866] (15-66)

Mean predicted aligned error: 6.98 Å

Secondary structure (DSSP, 8-state):
-TTT-EETTEEHHHHH-HHHHHHHHHHHHHHHHHHHHHH-S-GGG--HHHHH---HHHHHHHHHHHHHHTT---

Foldseek 3Di:
DQQVDDDPNHRSCVVCPVVNVVVQLVVQLLVLLVVVVVPDPCPVPCDPCSNPDRDPVSSVVSVVVSCVVSVVDD